Protein AF-A0A918G327-F1 (afdb_monomer)

Secondary structure (DSSP, 8-state):
---------------S------SS--HHHHHHHHHTTS-HHHHHHHHHHHHHHHHS-TTSHHHHHHHHHHHHHHHHHT-HHHHHHHHHHHHHHHHHT--

Structure (mmCIF, N/CA/C/O backbone):
data_AF-A0A918G327-F1
#
_entry.id   AF-A0A918G327-F1
#
loop_
_atom_site.group_PDB
_atom_site.id
_atom_site.type_symbol
_atom_site.label_atom_id
_atom_site.label_alt_id
_atom_site.label_comp_id
_atom_site.label_asym_id
_atom_site.label_entity_id
_atom_site.label_seq_id
_atom_site.pdbx_PDB_ins_code
_atom_site.Cartn_x
_atom_site.Cartn_y
_atom_site.Cartn_z
_atom_site.occupancy
_atom_site.B_iso_or_equiv
_atom_site.auth_seq_id
_atom_site.auth_comp_id
_atom_site.auth_asym_id
_atom_site.auth_atom_id
_atom_site.pdbx_PDB_model_num
ATOM 1 N N . MET A 1 1 ? 22.402 -39.643 3.815 1.00 42.88 1 MET A N 1
ATOM 2 C CA . MET A 1 1 ? 22.526 -38.345 4.506 1.00 42.88 1 MET A CA 1
ATOM 3 C C . MET A 1 1 ? 22.157 -37.269 3.507 1.00 42.88 1 MET A C 1
ATOM 5 O O . MET A 1 1 ? 22.946 -37.010 2.610 1.00 42.88 1 MET A O 1
ATOM 9 N N . THR A 1 2 ? 20.956 -36.707 3.622 1.00 42.53 2 THR A N 1
ATOM 10 C CA . THR A 1 2 ? 20.538 -35.531 2.845 1.00 42.53 2 THR A CA 1
ATOM 11 C C . THR A 1 2 ? 19.541 -34.762 3.707 1.00 42.53 2 THR A C 1
ATOM 13 O O . THR A 1 2 ? 18.582 -35.353 4.199 1.00 42.53 2 THR A O 1
ATOM 16 N N . PHE A 1 3 ? 19.837 -33.494 3.983 1.00 44.19 3 PHE A N 1
ATOM 17 C CA . PHE A 1 3 ? 19.092 -32.648 4.914 1.00 44.19 3 PHE A CA 1
ATOM 18 C C . PHE A 1 3 ? 17.868 -31.991 4.255 1.00 44.19 3 PHE A C 1
ATOM 20 O O . PHE A 1 3 ? 17.832 -31.761 3.050 1.00 44.19 3 PHE A O 1
ATOM 27 N N . HIS A 1 4 ? 16.890 -31.723 5.117 1.00 52.50 4 HIS A N 1
ATOM 28 C CA . HIS A 1 4 ? 15.523 -31.239 4.936 1.00 52.50 4 HIS A CA 1
ATOM 29 C C . HIS A 1 4 ? 15.396 -29.814 4.355 1.00 52.50 4 HIS A C 1
ATOM 31 O O . HIS A 1 4 ? 16.201 -28.943 4.675 1.00 52.50 4 HIS A O 1
ATOM 37 N N . HIS A 1 5 ? 14.296 -29.536 3.643 1.00 41.66 5 HIS A N 1
ATOM 38 C CA . HIS A 1 5 ? 13.680 -28.203 3.619 1.00 41.66 5 HIS A CA 1
ATOM 39 C C . HIS A 1 5 ? 12.228 -28.355 4.083 1.00 41.66 5 HIS A C 1
ATOM 41 O O . HIS A 1 5 ? 11.474 -29.146 3.522 1.00 41.66 5 HIS A O 1
ATOM 47 N N . GLY A 1 6 ? 11.915 -27.704 5.203 1.00 39.34 6 GLY A N 1
ATOM 48 C CA . GLY A 1 6 ? 10.743 -27.958 6.029 1.00 39.34 6 GLY A CA 1
ATOM 49 C C . GLY A 1 6 ? 9.434 -27.530 5.380 1.00 39.34 6 GLY A C 1
ATOM 50 O O . GLY A 1 6 ? 9.192 -26.348 5.156 1.00 39.34 6 GLY A O 1
ATOM 51 N N . ASP A 1 7 ? 8.574 -28.517 5.167 1.00 47.25 7 ASP A N 1
ATOM 52 C CA . ASP A 1 7 ? 7.142 -28.363 4.958 1.00 47.25 7 ASP A CA 1
ATOM 53 C C . ASP A 1 7 ? 6.505 -2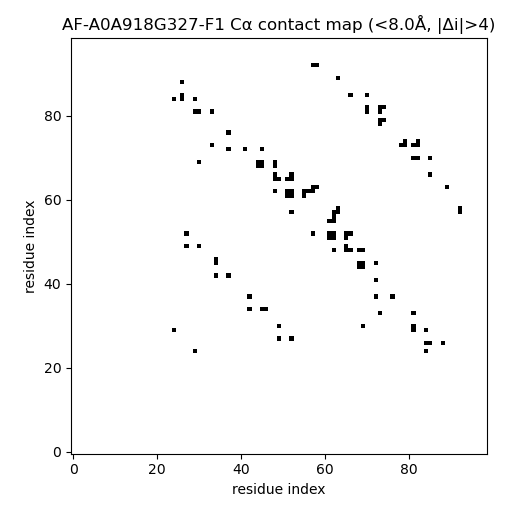8.067 6.330 1.00 47.25 7 ASP A C 1
ATOM 55 O O . ASP A 1 7 ? 6.158 -28.970 7.088 1.00 47.25 7 ASP A O 1
ATOM 59 N N . ASN A 1 8 ? 6.464 -26.790 6.724 1.00 37.59 8 ASN A N 1
ATOM 60 C CA . ASN A 1 8 ? 5.764 -26.362 7.938 1.00 37.59 8 ASN A CA 1
ATOM 61 C C . ASN A 1 8 ? 4.321 -25.998 7.573 1.00 37.59 8 ASN A C 1
ATOM 63 O O . ASN A 1 8 ? 3.992 -24.842 7.303 1.00 37.59 8 ASN A O 1
ATOM 67 N N . ILE A 1 9 ? 3.451 -27.009 7.568 1.00 44.06 9 ILE A N 1
ATOM 68 C CA . ILE A 1 9 ? 1.999 -26.835 7.489 1.00 44.06 9 ILE A CA 1
ATOM 69 C C . ILE A 1 9 ? 1.492 -26.422 8.875 1.00 44.06 9 ILE A C 1
ATOM 71 O O . ILE A 1 9 ? 1.192 -27.261 9.722 1.00 44.06 9 ILE A O 1
ATOM 75 N N . THR A 1 10 ? 1.340 -25.119 9.106 1.00 39.31 10 THR A N 1
ATOM 76 C CA . THR A 1 10 ? 0.456 -24.626 10.170 1.00 39.31 10 THR A CA 1
ATOM 77 C C . THR A 1 10 ? -0.950 -24.511 9.585 1.00 39.31 10 THR A C 1
ATOM 79 O O 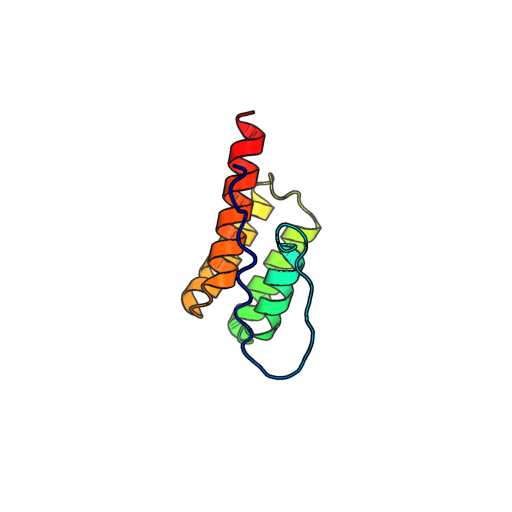. THR A 1 10 ? -1.338 -23.482 9.035 1.00 39.31 10 THR A O 1
ATOM 82 N N . GLN A 1 11 ? -1.716 -25.602 9.658 1.00 42.06 11 GLN A N 1
ATOM 83 C CA . GLN A 1 11 ? -3.128 -25.628 9.279 1.00 42.06 11 GLN A CA 1
ATOM 84 C C . GLN A 1 11 ? -3.957 -24.934 10.370 1.00 42.06 11 GLN A C 1
ATOM 86 O O . GLN A 1 11 ? -4.356 -25.557 11.351 1.00 42.06 11 GLN A O 1
ATOM 91 N N . ILE A 1 12 ? -4.237 -23.640 10.194 1.00 38.84 12 ILE A N 1
ATOM 92 C CA . ILE A 1 12 ? -5.290 -22.947 10.948 1.00 38.84 12 ILE A CA 1
ATOM 93 C C . ILE A 1 12 ? -6.570 -23.047 10.119 1.00 38.84 12 ILE A C 1
ATOM 95 O O . ILE A 1 12 ? -6.714 -22.418 9.072 1.00 38.84 12 ILE A O 1
ATOM 99 N N . GLY A 1 13 ? -7.477 -23.921 10.555 1.00 32.53 13 GLY A N 1
ATOM 100 C CA . GLY A 1 13 ? -8.774 -24.117 9.921 1.00 32.53 13 GLY A CA 1
ATOM 101 C C . GLY A 1 13 ? -9.657 -22.874 10.031 1.00 32.53 13 GLY A C 1
ATOM 102 O O . GLY A 1 13 ? -9.885 -22.379 11.128 1.00 32.53 13 GLY A O 1
ATOM 103 N N . ASN A 1 14 ? -10.178 -22.396 8.902 1.00 36.16 14 ASN A N 1
ATOM 104 C CA . ASN A 1 14 ? -11.586 -22.527 8.499 1.00 36.16 14 ASN A CA 1
ATOM 105 C C . ASN A 1 14 ? -11.866 -21.571 7.316 1.00 36.16 14 ASN A C 1
ATOM 107 O O . ASN A 1 14 ? -11.690 -20.368 7.447 1.00 36.16 14 ASN A O 1
ATOM 111 N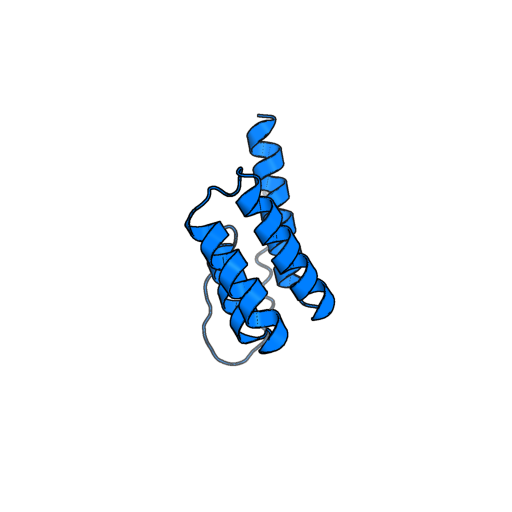 N . HIS A 1 15 ? -12.279 -22.131 6.173 1.00 39.28 15 HIS A N 1
ATOM 112 C CA . HIS A 1 15 ? -12.976 -21.487 5.044 1.00 39.28 15 HIS A CA 1
ATOM 113 C C . HIS A 1 15 ? -12.619 -20.030 4.663 1.00 39.28 15 HIS A C 1
ATOM 115 O O . HIS A 1 15 ? -13.231 -19.084 5.145 1.00 39.28 15 HIS A O 1
ATOM 121 N N . ASN A 1 16 ? -11.775 -19.845 3.642 1.00 35.62 16 ASN A N 1
ATOM 122 C CA . ASN A 1 16 ? -12.176 -19.664 2.231 1.00 35.62 16 ASN A CA 1
ATOM 123 C C . ASN A 1 16 ? -11.059 -18.915 1.467 1.00 35.62 16 ASN A C 1
ATOM 125 O O . ASN A 1 16 ? -10.621 -17.849 1.886 1.00 35.62 16 ASN A O 1
ATOM 129 N N . SER A 1 17 ? -10.649 -19.461 0.318 1.00 33.75 17 SER A N 1
ATOM 130 C CA . SER A 1 17 ? -9.601 -18.956 -0.596 1.00 33.75 17 SER A CA 1
ATOM 131 C C . SER A 1 17 ? -8.151 -19.134 -0.123 1.00 33.75 17 SER A C 1
ATOM 133 O O . SER A 1 17 ? -7.507 -18.223 0.388 1.00 33.75 17 SER A O 1
ATOM 135 N N . VAL A 1 18 ? -7.583 -20.314 -0.397 1.00 40.16 18 VAL A N 1
ATOM 136 C CA . VAL A 1 18 ? -6.126 -20.463 -0.508 1.00 40.16 18 VAL A CA 1
ATOM 137 C C . VAL A 1 18 ? -5.703 -19.743 -1.788 1.00 40.16 18 VAL A C 1
ATOM 139 O O . VAL A 1 18 ? -5.602 -20.353 -2.853 1.00 40.16 18 VAL A O 1
ATOM 142 N N . THR A 1 19 ? -5.455 -18.436 -1.702 1.00 44.53 19 THR A N 1
ATOM 143 C CA . THR A 1 19 ? -4.566 -17.792 -2.668 1.00 44.53 19 THR A CA 1
ATOM 144 C C . THR A 1 19 ? -3.197 -18.393 -2.404 1.00 44.53 19 THR A C 1
ATOM 146 O O . THR A 1 19 ? -2.497 -18.024 -1.463 1.00 44.53 19 THR A O 1
ATOM 149 N N . LYS A 1 20 ? -2.861 -19.419 -3.185 1.00 39.44 20 LYS A N 1
ATOM 150 C CA . LYS A 1 20 ? -1.516 -19.969 -3.275 1.00 39.44 20 LYS A CA 1
ATOM 151 C C . LYS A 1 20 ? -0.591 -18.831 -3.710 1.00 39.44 20 LYS A C 1
ATOM 153 O O . LYS A 1 20 ? -0.436 -18.597 -4.903 1.00 39.44 20 LYS A O 1
ATOM 158 N N . TYR A 1 21 ? 0.004 -18.118 -2.758 1.00 37.03 21 TYR A N 1
ATOM 159 C CA . TYR A 1 21 ? 1.092 -17.178 -3.017 1.00 37.03 21 TYR A CA 1
ATOM 160 C C . TYR A 1 21 ? 2.360 -17.986 -3.336 1.00 37.03 21 TYR A C 1
ATOM 162 O O . TYR A 1 21 ? 3.261 -18.139 -2.518 1.00 37.03 21 TYR A O 1
ATOM 170 N N . HIS A 1 22 ? 2.377 -18.604 -4.519 1.00 35.09 22 HIS A N 1
ATOM 171 C CA . HIS A 1 22 ? 3.589 -19.130 -5.135 1.00 35.09 22 HIS A CA 1
ATOM 172 C C . HIS A 1 22 ? 4.284 -17.958 -5.831 1.00 35.09 22 HIS A C 1
ATOM 174 O O . HIS A 1 22 ? 3.866 -17.539 -6.906 1.00 35.09 22 HIS A O 1
ATOM 180 N N . GLY A 1 23 ? 5.329 -17.432 -5.198 1.00 40.25 23 GLY A N 1
ATOM 181 C CA . GLY A 1 23 ? 6.057 -16.246 -5.650 1.00 40.25 23 GLY A CA 1
ATOM 182 C C . GLY A 1 23 ? 5.904 -15.100 -4.659 1.00 40.25 23 GLY A C 1
ATOM 183 O O . GLY A 1 23 ? 4.932 -15.064 -3.906 1.00 40.25 23 GLY A O 1
ATOM 184 N N . VAL A 1 24 ? 6.894 -14.201 -4.633 1.00 45.38 24 VAL A N 1
ATOM 185 C CA . VAL A 1 24 ? 6.841 -12.941 -3.873 1.00 45.38 24 VAL A CA 1
ATOM 186 C C . VAL A 1 24 ? 5.437 -12.364 -4.060 1.00 45.38 24 VAL A C 1
ATOM 188 O O . VAL A 1 24 ? 5.026 -12.228 -5.216 1.00 45.38 24 VAL A O 1
ATOM 191 N N . PRO A 1 25 ? 4.653 -12.154 -2.988 1.00 55.69 25 PRO A N 1
ATOM 192 C CA . PRO A 1 25 ? 3.265 -11.765 -3.143 1.00 55.69 25 PRO A CA 1
ATOM 193 C C . PRO A 1 25 ? 3.210 -10.511 -4.004 1.00 55.69 25 PRO A C 1
ATOM 195 O O . PRO A 1 25 ? 3.952 -9.561 -3.755 1.00 55.69 25 PRO A O 1
ATOM 198 N N . ASP A 1 26 ? 2.381 -10.555 -5.047 1.00 70.06 26 ASP A N 1
ATOM 199 C CA . ASP A 1 26 ? 2.205 -9.436 -5.958 1.00 70.06 26 ASP A CA 1
ATOM 200 C C . ASP A 1 26 ? 1.860 -8.200 -5.118 1.00 70.06 26 ASP A C 1
ATOM 202 O O . ASP A 1 26 ? 0.833 -8.153 -4.435 1.00 70.06 26 ASP A O 1
ATOM 206 N N . LEU A 1 27 ? 2.786 -7.240 -5.080 1.00 73.69 27 LEU A N 1
ATOM 207 C CA . LEU A 1 27 ? 2.701 -6.082 -4.194 1.00 73.69 27 LEU A CA 1
ATOM 208 C C . LEU A 1 27 ? 1.394 -5.321 -4.445 1.00 73.69 27 LEU A C 1
ATOM 210 O O . LEU A 1 27 ? 0.768 -4.830 -3.506 1.00 73.69 27 LEU A O 1
ATOM 214 N N . HIS A 1 28 ? 0.929 -5.305 -5.697 1.00 76.19 28 HIS A N 1
ATOM 215 C CA . HIS A 1 28 ? -0.336 -4.692 -6.076 1.00 76.19 28 HIS A CA 1
ATOM 216 C C . HIS A 1 28 ? -1.525 -5.453 -5.482 1.00 76.19 28 HIS A C 1
ATOM 218 O O . HIS A 1 28 ? -2.441 -4.813 -4.970 1.00 76.19 28 HIS A O 1
ATOM 224 N N . ALA A 1 29 ? -1.510 -6.788 -5.474 1.00 78.44 29 ALA A N 1
ATOM 225 C CA . ALA A 1 29 ? -2.537 -7.601 -4.822 1.00 78.44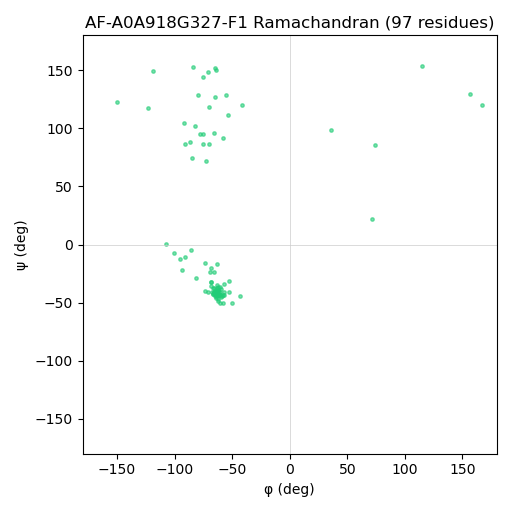 29 ALA A CA 1
ATOM 226 C C . ALA A 1 29 ? -2.587 -7.381 -3.298 1.00 78.44 29 ALA A C 1
ATOM 228 O O . ALA A 1 29 ? -3.675 -7.236 -2.735 1.00 78.44 29 ALA A O 1
ATOM 229 N N . VAL A 1 30 ? -1.432 -7.289 -2.629 1.00 81.38 30 VAL A N 1
ATOM 230 C CA . VAL A 1 30 ? -1.364 -7.018 -1.178 1.00 81.38 30 VAL A CA 1
ATOM 231 C C . VAL A 1 30 ? -1.922 -5.633 -0.853 1.00 81.38 30 VAL A C 1
ATOM 233 O O . VAL A 1 30 ? -2.741 -5.487 0.058 1.00 81.38 30 VAL A O 1
ATOM 236 N N . ILE A 1 31 ? -1.533 -4.616 -1.623 1.00 79.25 31 ILE A N 1
ATOM 237 C CA . ILE A 1 31 ? -2.017 -3.243 -1.436 1.00 79.25 31 ILE A CA 1
ATOM 238 C C . ILE A 1 31 ? -3.511 -3.137 -1.795 1.00 79.25 31 ILE A C 1
ATOM 240 O O . ILE A 1 31 ? -4.263 -2.437 -1.116 1.00 79.25 31 ILE A O 1
ATOM 244 N N . ALA A 1 32 ? -3.987 -3.868 -2.807 1.00 79.19 32 ALA A N 1
ATOM 245 C CA . ALA A 1 32 ? -5.407 -3.918 -3.155 1.00 79.19 32 ALA A CA 1
ATOM 246 C C . ALA A 1 32 ? -6.255 -4.553 -2.039 1.00 79.19 32 ALA A C 1
ATOM 248 O O . ALA A 1 32 ? -7.318 -4.030 -1.711 1.00 79.19 32 ALA A O 1
ATOM 249 N N . ALA A 1 33 ? -5.771 -5.623 -1.402 1.00 82.50 33 ALA A N 1
ATOM 250 C CA . ALA A 1 33 ? -6.427 -6.218 -0.235 1.00 82.50 33 ALA A CA 1
ATOM 251 C C . ALA A 1 33 ? -6.361 -5.301 1.002 1.00 82.50 33 ALA A C 1
ATOM 253 O O . ALA A 1 33 ? -7.279 -5.264 1.824 1.00 82.50 33 ALA A O 1
ATOM 254 N N . PHE A 1 34 ? -5.286 -4.522 1.144 1.00 83.25 34 PHE A N 1
ATOM 255 C CA . PHE A 1 34 ? -5.179 -3.494 2.176 1.00 83.25 34 PHE A CA 1
ATOM 256 C C . PHE A 1 34 ? -6.213 -2.381 1.989 1.00 83.25 34 PHE A C 1
ATOM 258 O O . PHE A 1 34 ? -6.902 -2.039 2.945 1.00 83.25 34 PHE A O 1
ATOM 265 N N . ARG A 1 35 ? -6.417 -1.892 0.759 1.00 83.81 35 ARG A N 1
ATOM 266 C CA . ARG A 1 35 ? -7.419 -0.864 0.415 1.00 83.81 35 ARG A CA 1
ATOM 267 C C . ARG A 1 35 ? -8.837 -1.196 0.896 1.00 83.81 35 ARG A C 1
ATOM 269 O O . ARG A 1 35 ? -9.619 -0.284 1.162 1.00 83.81 35 ARG A O 1
ATOM 276 N N . GLU A 1 36 ? -9.213 -2.470 0.974 1.00 84.19 36 GLU A N 1
ATOM 277 C CA . GLU A 1 36 ? -10.529 -2.874 1.496 1.00 84.19 36 GLU A CA 1
ATOM 278 C C . GLU A 1 36 ? -10.682 -2.641 3.003 1.00 84.19 36 GLU A C 1
ATOM 280 O O . GLU A 1 36 ? -11.796 -2.463 3.488 1.00 84.19 36 GLU A O 1
ATOM 285 N N . ARG A 1 37 ? -9.562 -2.592 3.727 1.00 81.38 37 ARG A N 1
ATOM 286 C CA . ARG A 1 37 ? -9.481 -2.421 5.182 1.00 81.38 37 ARG A CA 1
ATOM 287 C C . ARG A 1 37 ? -9.140 -0.984 5.597 1.00 81.38 37 ARG A C 1
ATOM 289 O O . ARG A 1 37 ? -9.189 -0.666 6.781 1.00 81.38 37 ARG A O 1
ATOM 296 N N . VAL A 1 38 ? -8.814 -0.119 4.634 1.00 85.38 38 VAL A N 1
ATOM 297 C CA . VAL A 1 38 ? -8.498 1.298 4.859 1.00 85.38 38 VAL A CA 1
ATOM 298 C C . VAL A 1 38 ? -9.793 2.103 5.036 1.00 85.38 38 VAL A C 1
ATOM 300 O O . VAL A 1 38 ? -10.691 2.008 4.190 1.00 85.38 38 VAL A O 1
ATOM 303 N N . PRO A 1 39 ? -9.917 2.911 6.104 1.00 83.62 39 PRO A N 1
ATOM 304 C CA . PRO A 1 39 ? -11.086 3.754 6.319 1.00 83.6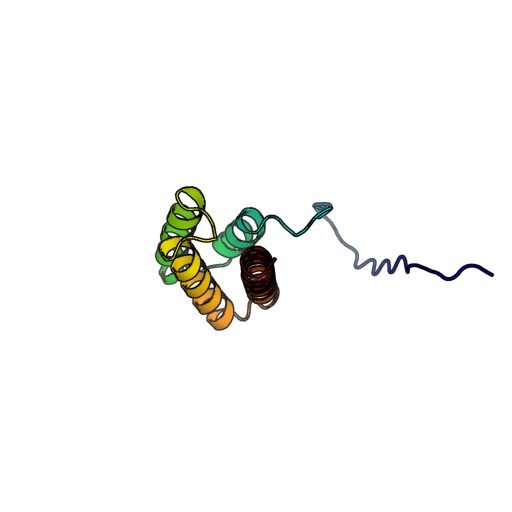2 39 PRO A CA 1
ATOM 305 C C . PRO A 1 39 ? -11.213 4.811 5.211 1.00 83.62 39 PRO A C 1
ATOM 307 O O . PRO A 1 39 ? -10.223 5.273 4.653 1.00 83.62 39 PRO A O 1
ATOM 310 N N . ALA A 1 40 ? -12.449 5.220 4.904 1.00 82.25 40 ALA A N 1
ATOM 311 C CA . ALA A 1 40 ? -12.762 6.200 3.857 1.00 82.25 40 ALA A CA 1
ATOM 312 C C . ALA A 1 40 ? -11.846 7.449 3.795 1.00 82.25 40 ALA A C 1
ATOM 314 O O . ALA A 1 40 ? -11.442 7.778 2.680 1.00 82.25 40 ALA A O 1
ATOM 315 N N . PRO A 1 41 ? -11.482 8.122 4.912 1.00 80.94 41 PRO A N 1
ATOM 316 C CA . PRO A 1 41 ? -10.585 9.286 4.872 1.00 80.94 41 PRO A CA 1
ATOM 317 C C . PRO A 1 41 ? -9.197 8.992 4.288 1.00 80.94 41 PRO A C 1
ATOM 319 O O . PRO A 1 41 ? -8.664 9.807 3.546 1.00 80.94 41 PRO A O 1
ATOM 322 N N . ASP A 1 42 ? -8.625 7.824 4.576 1.00 83.38 42 ASP A N 1
ATOM 323 C CA . ASP A 1 42 ? -7.287 7.441 4.107 1.00 83.38 42 ASP A CA 1
ATOM 324 C C . ASP A 1 42 ? -7.329 6.690 2.768 1.00 83.38 42 ASP A C 1
ATOM 326 O O . ASP A 1 42 ? -6.305 6.475 2.113 1.00 83.38 42 ASP A O 1
ATOM 330 N N . ARG A 1 43 ? -8.530 6.290 2.336 1.00 84.75 43 ARG A N 1
ATOM 331 C CA . ARG A 1 43 ? -8.736 5.475 1.138 1.00 84.75 43 ARG A CA 1
ATOM 332 C C . ARG A 1 43 ? -8.358 6.215 -0.136 1.00 84.75 43 ARG A C 1
ATOM 334 O O . ARG A 1 43 ? -7.783 5.593 -1.020 1.00 84.75 43 ARG A O 1
ATOM 341 N N . GLU A 1 44 ? -8.633 7.516 -0.219 1.00 87.00 44 GLU A N 1
ATOM 342 C CA . GLU A 1 44 ? -8.272 8.352 -1.375 1.00 87.00 44 GLU A CA 1
ATOM 343 C C . GLU A 1 44 ? -6.749 8.427 -1.572 1.00 87.00 44 GLU A C 1
ATOM 345 O O . GLU A 1 44 ? -6.250 8.255 -2.688 1.00 87.00 44 GLU A O 1
ATOM 350 N N . SER A 1 45 ? -6.003 8.592 -0.476 1.00 85.94 45 SER A N 1
ATOM 351 C CA . SER A 1 45 ? -4.536 8.608 -0.476 1.00 85.94 45 SER A CA 1
ATOM 352 C C . SER A 1 45 ? -3.951 7.277 -0.954 1.00 85.94 45 SER A C 1
ATOM 354 O O . SER A 1 45 ? -2.980 7.252 -1.717 1.00 85.94 45 SER A O 1
ATOM 356 N N . VAL A 1 46 ? -4.556 6.160 -0.538 1.00 87.19 46 VAL A N 1
ATOM 357 C CA . VAL A 1 46 ? -4.154 4.814 -0.972 1.00 87.19 46 VAL A CA 1
ATOM 358 C C . VAL A 1 46 ? -4.526 4.561 -2.436 1.00 87.19 46 VAL A C 1
ATOM 360 O O . VAL A 1 46 ? -3.710 4.001 -3.163 1.00 87.19 46 VAL A O 1
ATOM 363 N N . ASP A 1 47 ? -5.703 4.995 -2.896 1.00 87.94 47 ASP A N 1
ATOM 364 C CA . ASP A 1 47 ? -6.147 4.838 -4.292 1.00 87.94 47 ASP A CA 1
ATOM 365 C C . ASP A 1 47 ? -5.252 5.638 -5.255 1.00 87.94 47 ASP A C 1
ATOM 367 O O . ASP A 1 47 ? -4.766 5.101 -6.251 1.00 87.94 47 ASP A O 1
ATOM 371 N N . SER A 1 48 ? -4.922 6.882 -4.892 1.00 87.69 48 SER A N 1
ATOM 372 C CA . SER A 1 48 ? -3.991 7.726 -5.654 1.00 87.69 48 SER A CA 1
ATOM 373 C C . SER A 1 48 ? -2.592 7.113 -5.715 1.00 87.69 48 SER A C 1
ATOM 375 O O . SER A 1 48 ? -1.974 7.056 -6.776 1.00 87.69 48 SER A O 1
ATOM 377 N N . SER A 1 49 ? -2.101 6.587 -4.589 1.00 87.88 49 SER A N 1
ATOM 378 C CA . SER A 1 49 ? -0.804 5.904 -4.537 1.00 87.88 49 SER A CA 1
ATOM 379 C C . SER A 1 49 ? -0.802 4.630 -5.392 1.00 87.88 49 SER A C 1
ATOM 381 O O . SER A 1 49 ? 0.164 4.361 -6.098 1.00 87.88 49 SER A O 1
ATOM 383 N N . LEU A 1 50 ? -1.897 3.865 -5.392 1.00 85.81 50 LEU A N 1
ATOM 384 C CA . LEU A 1 50 ? -2.070 2.693 -6.255 1.00 85.81 50 LEU A CA 1
ATOM 385 C C . LEU A 1 50 ? -2.076 3.046 -7.745 1.00 85.81 50 LEU A C 1
ATOM 387 O O . LEU A 1 50 ? -1.547 2.274 -8.543 1.00 85.81 50 LEU A O 1
ATOM 391 N N . ALA A 1 51 ? -2.673 4.176 -8.130 1.00 86.94 51 ALA A N 1
ATOM 392 C CA . ALA A 1 51 ? -2.631 4.653 -9.510 1.00 86.94 51 ALA A CA 1
ATOM 393 C C . ALA A 1 51 ? -1.186 4.948 -9.940 1.00 86.94 51 ALA A C 1
ATOM 395 O O . ALA A 1 51 ? -0.734 4.414 -10.950 1.00 86.94 51 ALA A O 1
ATOM 396 N N . VAL A 1 52 ? -0.422 5.659 -9.102 1.00 87.38 52 VAL A N 1
ATOM 397 C CA . VAL A 1 52 ? 1.001 5.938 -9.353 1.00 87.38 52 VAL A CA 1
ATOM 398 C C . VAL A 1 52 ? 1.808 4.647 -9.524 1.00 87.38 52 VAL A C 1
ATOM 400 O O . VAL A 1 52 ? 2.599 4.546 -10.455 1.00 87.38 52 VAL A O 1
ATOM 403 N N . LEU A 1 53 ? 1.575 3.631 -8.687 1.00 83.44 53 LEU A N 1
ATOM 404 C CA . LEU A 1 53 ? 2.263 2.336 -8.801 1.00 83.44 53 LEU A CA 1
ATOM 405 C C . LEU A 1 53 ? 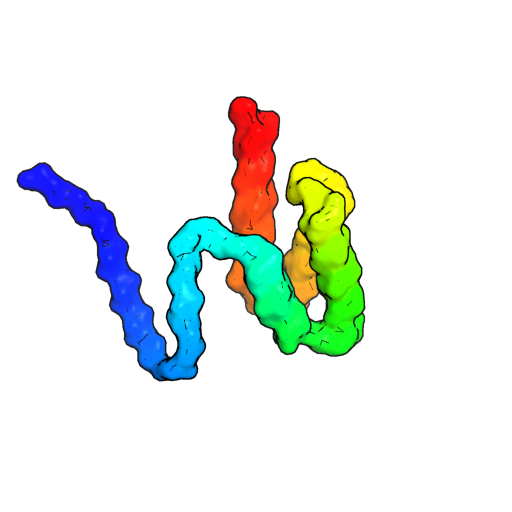1.909 1.556 -10.073 1.00 83.44 53 LEU A C 1
ATOM 407 O O . LEU A 1 53 ? 2.673 0.694 -10.488 1.00 83.44 53 LEU A O 1
ATOM 411 N N . ARG A 1 54 ? 0.748 1.813 -10.686 1.00 83.56 54 ARG A N 1
ATOM 412 C CA . ARG A 1 54 ? 0.360 1.195 -11.965 1.00 83.56 54 ARG A CA 1
ATOM 413 C C . ARG A 1 54 ? 0.985 1.892 -13.168 1.00 83.56 54 ARG A C 1
ATOM 415 O O . ARG A 1 54 ? 1.158 1.249 -14.197 1.00 83.56 54 ARG A O 1
ATOM 422 N N . GLU A 1 55 ? 1.259 3.186 -13.050 1.00 84.56 55 GLU A N 1
ATOM 423 C CA . GLU A 1 55 ? 1.783 4.013 -14.142 1.00 84.56 55 GLU A CA 1
ATOM 424 C C . GLU A 1 55 ? 3.313 4.118 -14.139 1.00 84.56 55 GLU A C 1
ATOM 426 O O . GLU A 1 55 ? 3.906 4.392 -15.181 1.00 84.56 55 GLU A O 1
ATOM 431 N N . HIS A 1 56 ? 3.953 3.881 -12.993 1.00 81.25 56 HIS A N 1
ATOM 432 C CA . HIS A 1 56 ? 5.395 4.018 -12.808 1.00 81.25 56 HIS A CA 1
ATOM 433 C C . HIS A 1 56 ? 6.058 2.700 -12.416 1.00 81.25 56 HIS A C 1
ATOM 435 O O . HIS A 1 56 ? 5.466 1.873 -11.722 1.00 81.25 56 HIS A O 1
ATOM 441 N N . ASP A 1 57 ? 7.318 2.530 -12.817 1.00 80.38 57 ASP A N 1
ATOM 442 C CA . ASP A 1 57 ? 8.121 1.409 -12.347 1.00 80.38 57 ASP A CA 1
ATOM 443 C C . ASP A 1 57 ? 8.469 1.621 -10.870 1.00 80.38 57 ASP A C 1
ATOM 445 O O . ASP A 1 57 ? 8.656 2.748 -10.409 1.00 80.38 57 ASP A O 1
ATOM 449 N N . LEU A 1 58 ? 8.597 0.545 -10.093 1.00 78.69 58 LEU A N 1
ATOM 450 C CA . LEU A 1 58 ? 8.926 0.667 -8.670 1.00 78.69 58 LEU A CA 1
ATOM 451 C C . LEU A 1 58 ? 10.315 1.301 -8.429 1.00 78.69 58 LEU A C 1
ATOM 453 O O . LEU A 1 58 ? 10.608 1.768 -7.322 1.00 78.69 58 LEU A O 1
ATOM 457 N N . ALA A 1 59 ? 11.181 1.340 -9.447 1.00 76.25 59 ALA A N 1
ATOM 458 C CA . ALA A 1 59 ? 12.447 2.061 -9.416 1.00 76.25 59 ALA A CA 1
ATOM 459 C C . ALA A 1 59 ? 12.296 3.594 -9.514 1.00 76.25 59 ALA A C 1
ATOM 461 O O . ALA A 1 59 ? 13.248 4.311 -9.168 1.00 76.25 59 ALA A O 1
ATOM 462 N N . ASP A 1 60 ? 11.140 4.104 -9.933 1.00 82.56 60 ASP A N 1
ATOM 463 C CA . ASP A 1 60 ? 10.868 5.534 -10.037 1.00 82.56 60 ASP A CA 1
ATOM 464 C C . ASP A 1 60 ? 10.624 6.174 -8.658 1.00 82.56 60 ASP A C 1
ATOM 466 O O . ASP A 1 60 ? 10.020 5.595 -7.754 1.00 82.56 60 ASP A O 1
ATOM 470 N N . GLU A 1 61 ? 11.080 7.419 -8.493 1.00 85.06 61 GLU A N 1
ATOM 471 C CA . GLU A 1 61 ? 10.778 8.264 -7.322 1.00 85.06 61 GLU A CA 1
ATOM 472 C C . GLU A 1 61 ? 9.275 8.339 -6.984 1.00 85.06 61 GLU A C 1
ATOM 474 O O . GLU A 1 61 ? 8.920 8.067 -5.834 1.00 85.06 61 GLU A O 1
ATOM 479 N N . PRO A 1 62 ? 8.365 8.634 -7.939 1.00 86.25 62 PRO A N 1
ATOM 480 C CA . PRO A 1 62 ? 6.928 8.663 -7.663 1.00 86.25 62 PRO A CA 1
ATOM 481 C C . PRO A 1 62 ? 6.391 7.338 -7.102 1.00 86.25 62 PRO A C 1
ATOM 483 O O . PRO A 1 62 ? 5.619 7.355 -6.141 1.00 86.25 62 PRO A O 1
ATOM 486 N N . ALA A 1 63 ? 6.841 6.193 -7.620 1.00 85.38 63 ALA A N 1
ATOM 487 C CA . ALA A 1 63 ? 6.434 4.886 -7.110 1.00 85.38 63 ALA A CA 1
ATOM 488 C C . ALA A 1 63 ? 6.957 4.634 -5.686 1.00 85.38 63 ALA A C 1
ATOM 490 O O . ALA A 1 63 ? 6.208 4.194 -4.812 1.00 85.38 63 ALA A O 1
ATOM 491 N N . ARG A 1 64 ? 8.217 4.984 -5.393 1.00 84.88 64 ARG A N 1
ATOM 492 C CA . ARG A 1 64 ? 8.763 4.876 -4.026 1.00 84.88 64 ARG A CA 1
ATOM 493 C C . ARG A 1 64 ? 8.020 5.761 -3.031 1.00 84.88 64 ARG A C 1
ATOM 495 O O . ARG A 1 64 ? 7.775 5.340 -1.897 1.00 84.88 64 ARG A O 1
ATOM 502 N N . GLN A 1 65 ? 7.650 6.969 -3.445 1.00 87.50 65 GLN A N 1
ATOM 503 C CA . GLN A 1 65 ? 6.871 7.878 -2.614 1.00 87.50 65 GLN A CA 1
ATOM 504 C C . GLN A 1 65 ? 5.472 7.310 -2.339 1.00 87.50 65 GLN A C 1
ATOM 506 O O . GLN A 1 65 ? 5.030 7.313 -1.190 1.00 87.50 65 GLN A O 1
ATOM 511 N N . ALA A 1 66 ? 4.814 6.743 -3.354 1.00 89.00 66 ALA A N 1
ATOM 512 C CA . ALA A 1 66 ? 3.533 6.056 -3.204 1.00 89.00 66 ALA A CA 1
ATOM 513 C C . ALA A 1 66 ? 3.618 4.871 -2.221 1.00 89.00 66 ALA A C 1
ATOM 515 O O . ALA A 1 66 ? 2.780 4.748 -1.324 1.00 89.00 66 ALA A O 1
ATOM 516 N N . LEU A 1 67 ? 4.668 4.046 -2.310 1.00 88.50 67 LEU A N 1
ATOM 517 C CA . LEU A 1 67 ? 4.913 2.958 -1.355 1.00 88.50 67 LEU A CA 1
ATOM 518 C C . LEU A 1 67 ? 5.092 3.462 0.082 1.00 88.50 67 LEU A C 1
ATOM 520 O O . LEU A 1 67 ? 4.550 2.864 1.011 1.00 88.50 67 LEU A O 1
ATOM 524 N N . ARG A 1 68 ? 5.808 4.575 0.285 1.00 88.81 68 ARG A N 1
ATOM 525 C CA . ARG A 1 68 ? 5.952 5.201 1.611 1.00 88.81 68 ARG A CA 1
ATOM 526 C C . ARG A 1 68 ? 4.626 5.699 2.169 1.00 88.81 68 ARG A C 1
ATOM 528 O O . ARG A 1 68 ? 4.369 5.487 3.352 1.00 88.81 68 ARG A O 1
ATOM 535 N N . THR A 1 69 ? 3.792 6.322 1.340 1.00 89.44 69 THR A N 1
ATOM 536 C CA . THR A 1 69 ? 2.447 6.761 1.739 1.00 89.44 69 THR A CA 1
ATOM 537 C C . THR A 1 69 ? 1.620 5.575 2.224 1.00 89.44 69 THR A C 1
ATOM 539 O O . THR A 1 69 ? 1.088 5.604 3.333 1.00 89.44 69 THR A O 1
ATOM 542 N N . ILE A 1 70 ? 1.580 4.492 1.445 1.00 88.62 70 ILE A N 1
ATOM 543 C CA . ILE A 1 70 ? 0.828 3.283 1.799 1.00 88.62 70 ILE A CA 1
ATOM 544 C C . ILE A 1 70 ? 1.398 2.636 3.066 1.00 88.62 70 ILE A C 1
ATOM 546 O O . ILE A 1 70 ? 0.630 2.240 3.940 1.00 88.62 70 ILE A O 1
ATOM 550 N N . ALA A 1 71 ? 2.724 2.578 3.216 1.00 88.12 71 ALA A N 1
ATOM 551 C CA . ALA A 1 71 ? 3.365 2.071 4.429 1.00 88.12 71 ALA A CA 1
ATOM 552 C C . ALA A 1 71 ? 3.020 2.914 5.667 1.00 88.12 71 ALA A C 1
ATOM 554 O O . ALA A 1 71 ? 2.829 2.358 6.746 1.00 88.12 71 ALA A O 1
ATOM 555 N N . GLY A 1 72 ? 2.903 4.237 5.518 1.00 88.31 72 GLY A N 1
ATOM 556 C CA . GLY A 1 72 ? 2.460 5.138 6.581 1.00 88.31 72 GLY A CA 1
ATOM 557 C C . GLY A 1 72 ? 1.032 4.838 7.034 1.00 88.31 72 GLY A C 1
ATOM 558 O O . GLY A 1 72 ? 0.794 4.659 8.227 1.00 88.31 72 GLY A O 1
ATOM 559 N N . VAL A 1 73 ? 0.100 4.690 6.087 1.00 87.19 73 VAL A N 1
ATOM 560 C CA . VAL A 1 73 ? -1.293 4.311 6.389 1.00 87.19 73 VAL A CA 1
ATOM 561 C C . VAL A 1 73 ? -1.348 2.911 7.013 1.00 87.19 73 VAL A C 1
ATOM 563 O O . VAL A 1 73 ? -2.043 2.699 8.004 1.00 87.19 73 VAL A O 1
ATOM 566 N N . ALA A 1 74 ? -0.568 1.957 6.497 1.00 86.00 74 ALA A N 1
ATOM 567 C CA . ALA A 1 74 ? -0.482 0.609 7.057 1.00 86.00 74 ALA A CA 1
ATOM 568 C C . ALA A 1 74 ? 0.058 0.615 8.493 1.00 86.00 74 ALA A C 1
ATOM 570 O O . ALA A 1 74 ? -0.475 -0.091 9.344 1.00 86.00 74 ALA A O 1
ATOM 571 N N . ALA A 1 75 ? 1.054 1.450 8.797 1.00 87.69 75 ALA A N 1
ATOM 572 C CA . ALA A 1 75 ? 1.569 1.621 10.153 1.00 87.69 75 ALA A CA 1
ATOM 573 C C . ALA A 1 75 ? 0.523 2.212 11.105 1.00 87.69 75 ALA A C 1
ATOM 575 O O . ALA A 1 75 ? 0.394 1.729 12.229 1.00 87.69 75 ALA A O 1
ATOM 576 N N . MET A 1 76 ? -0.260 3.198 10.655 1.00 87.25 76 MET A N 1
ATOM 577 C CA . MET A 1 76 ? -1.353 3.771 11.451 1.00 87.25 76 MET A CA 1
ATOM 578 C C . MET A 1 76 ? -2.451 2.746 11.759 1.00 87.25 76 MET A C 1
ATOM 580 O O . MET A 1 76 ? -3.012 2.760 12.851 1.00 87.25 76 MET A O 1
ATOM 584 N N . LEU A 1 77 ? -2.725 1.835 10.822 1.00 84.31 77 LEU A N 1
ATOM 585 C CA . LEU A 1 77 ? -3.710 0.762 10.987 1.00 84.31 77 LEU A CA 1
ATOM 586 C C . LEU A 1 77 ? -3.143 -0.496 11.669 1.00 84.31 77 LEU A C 1
ATOM 588 O O . LEU A 1 77 ? -3.895 -1.428 11.944 1.00 84.31 77 LEU A O 1
ATOM 592 N N . GLY A 1 78 ? -1.837 -0.538 11.958 1.00 84.38 78 GLY A N 1
ATOM 593 C CA . GLY A 1 78 ? -1.173 -1.701 12.555 1.00 84.38 78 GLY A CA 1
ATOM 594 C C . GLY A 1 78 ? -1.024 -2.898 11.606 1.00 84.38 78 GLY A C 1
ATOM 595 O O . GLY A 1 78 ? -0.861 -4.029 12.063 1.00 84.38 78 GLY A O 1
ATOM 596 N N . ASP A 1 79 ? -1.066 -2.678 10.290 1.00 80.56 79 ASP A N 1
ATOM 597 C CA . ASP A 1 79 ? -1.063 -3.733 9.275 1.00 80.56 79 ASP A CA 1
ATOM 598 C C . ASP A 1 79 ? 0.358 -4.194 8.921 1.00 80.56 79 ASP A C 1
ATOM 600 O O . ASP A 1 79 ? 0.929 -3.875 7.875 1.00 80.56 79 ASP A O 1
ATOM 604 N N . THR A 1 80 ? 0.954 -4.964 9.831 1.00 82.88 80 THR A N 1
ATOM 605 C CA . THR A 1 80 ? 2.319 -5.498 9.691 1.00 82.88 80 THR A CA 1
ATOM 606 C C . THR A 1 80 ? 2.580 -6.247 8.373 1.00 82.88 80 THR A C 1
ATOM 608 O O . THR A 1 80 ? 3.643 -6.021 7.795 1.00 82.88 80 THR A O 1
ATOM 611 N N . PRO A 1 81 ? 1.659 -7.078 7.837 1.00 79.44 81 PRO A N 1
ATOM 612 C CA . PRO A 1 81 ? 1.892 -7.798 6.580 1.00 79.44 81 PRO A CA 1
ATOM 613 C C . PRO A 1 81 ? 2.133 -6.876 5.379 1.00 79.44 81 PRO A C 1
ATOM 615 O O . PRO A 1 81 ? 2.956 -7.175 4.518 1.00 79.44 81 PRO A O 1
ATOM 618 N N . VAL A 1 82 ? 1.440 -5.736 5.326 1.00 81.56 82 VAL A N 1
ATOM 619 C CA . VAL A 1 82 ? 1.579 -4.755 4.238 1.00 81.56 82 VAL A CA 1
ATOM 620 C C . VAL A 1 82 ? 2.899 -4.002 4.364 1.00 81.56 82 VAL A C 1
ATOM 622 O O . VAL A 1 82 ? 3.589 -3.791 3.370 1.00 81.56 82 VAL A O 1
ATOM 625 N N . ILE A 1 83 ? 3.285 -3.645 5.591 1.00 84.62 83 ILE A N 1
ATOM 626 C CA . ILE A 1 83 ? 4.571 -2.993 5.871 1.00 84.62 83 ILE A CA 1
ATOM 627 C C . ILE A 1 83 ? 5.733 -3.906 5.462 1.00 84.62 83 ILE A C 1
ATOM 629 O O . ILE A 1 83 ? 6.689 -3.439 4.842 1.00 84.62 83 ILE A O 1
ATOM 633 N N . ASP A 1 84 ? 5.644 -5.198 5.781 1.00 82.44 84 ASP A N 1
ATOM 634 C CA . ASP A 1 84 ? 6.674 -6.180 5.440 1.00 82.44 84 ASP A CA 1
ATOM 635 C C . ASP A 1 84 ? 6.766 -6.401 3.923 1.00 82.44 84 ASP A C 1
ATOM 637 O O . ASP A 1 84 ? 7.858 -6.361 3.356 1.00 82.44 84 ASP A O 1
ATOM 641 N N . ALA A 1 85 ? 5.622 -6.495 3.235 1.00 81.94 85 ALA A N 1
ATOM 642 C CA . ALA A 1 85 ? 5.574 -6.593 1.776 1.00 81.94 85 ALA A CA 1
ATOM 643 C C . ALA A 1 85 ? 6.214 -5.375 1.084 1.00 81.94 85 ALA A C 1
ATOM 645 O O . ALA A 1 85 ? 7.027 -5.533 0.171 1.00 81.94 85 ALA A O 1
ATOM 646 N N . ILE A 1 86 ? 5.903 -4.156 1.544 1.00 84.19 86 ILE A N 1
ATOM 647 C CA . ILE A 1 86 ? 6.486 -2.919 1.000 1.00 84.19 86 ILE A CA 1
ATOM 648 C C . ILE A 1 86 ? 7.994 -2.858 1.268 1.00 84.19 86 ILE A C 1
ATOM 650 O O . ILE A 1 86 ? 8.769 -2.472 0.385 1.00 84.19 86 ILE A O 1
ATOM 654 N N . ARG A 1 87 ? 8.430 -3.255 2.469 1.00 83.38 87 ARG A N 1
ATOM 655 C CA . ARG A 1 87 ? 9.853 -3.325 2.816 1.00 83.38 87 ARG A CA 1
ATOM 656 C C . ARG A 1 87 ? 10.583 -4.309 1.903 1.00 83.38 87 ARG A C 1
ATOM 658 O O . ARG A 1 87 ? 11.569 -3.922 1.285 1.00 83.38 87 ARG A O 1
ATOM 665 N N . SER A 1 88 ? 10.054 -5.523 1.755 1.00 81.44 88 SER A N 1
ATOM 666 C CA . SER A 1 88 ? 10.626 -6.569 0.904 1.00 81.44 88 SER A CA 1
ATOM 667 C C . SER A 1 88 ? 10.751 -6.118 -0.555 1.00 81.44 88 SER A C 1
ATOM 669 O O . SER A 1 88 ? 11.809 -6.281 -1.164 1.00 81.44 88 SER A O 1
ATOM 671 N N . ALA A 1 89 ? 9.721 -5.456 -1.095 1.00 79.25 89 ALA A N 1
ATOM 672 C CA . ALA A 1 89 ? 9.757 -4.889 -2.442 1.00 79.25 89 ALA A CA 1
ATOM 673 C C . ALA A 1 89 ? 10.839 -3.805 -2.590 1.00 79.25 89 ALA A C 1
ATOM 675 O O . ALA A 1 89 ? 11.599 -3.805 -3.558 1.00 79.25 89 ALA A O 1
ATOM 676 N N . THR A 1 90 ? 10.959 -2.913 -1.604 1.00 77.94 90 THR A N 1
ATOM 677 C CA . THR A 1 90 ? 11.972 -1.845 -1.610 1.00 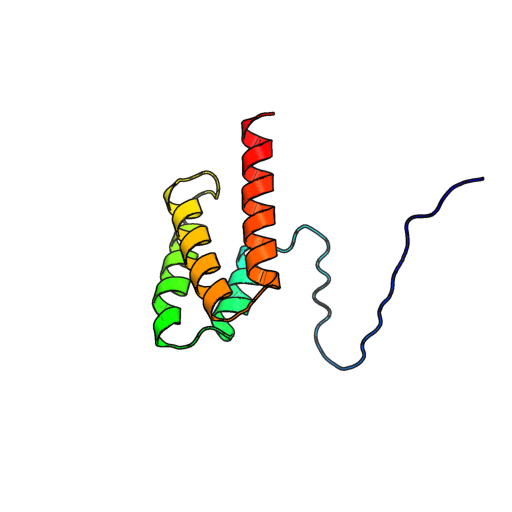77.94 90 THR A CA 1
ATOM 678 C C . THR A 1 90 ? 13.393 -2.410 -1.507 1.00 77.94 90 THR A C 1
ATOM 680 O O . THR A 1 90 ? 14.294 -1.951 -2.210 1.00 77.94 90 THR A O 1
ATOM 683 N N . GLU A 1 91 ? 13.608 -3.428 -0.670 1.00 80.50 91 GLU A N 1
ATOM 684 C CA . GLU A 1 91 ? 14.900 -4.113 -0.537 1.00 80.50 91 GLU A CA 1
ATOM 685 C C . GLU A 1 91 ? 15.287 -4.870 -1.812 1.00 80.50 91 GLU A C 1
ATOM 687 O O . GLU A 1 91 ? 16.448 -4.821 -2.227 1.00 80.50 91 GLU A O 1
ATOM 692 N N . ALA A 1 92 ? 14.328 -5.536 -2.462 1.00 74.88 92 ALA A N 1
ATOM 693 C CA . ALA A 1 92 ? 14.553 -6.221 -3.733 1.00 74.88 92 ALA A CA 1
ATOM 694 C C . ALA A 1 92 ? 15.013 -5.243 -4.828 1.00 74.88 92 ALA A C 1
ATOM 696 O O . ALA A 1 92 ? 15.970 -5.531 -5.546 1.00 74.88 92 ALA A O 1
ATOM 697 N N . LEU A 1 93 ? 14.398 -4.058 -4.898 1.00 71.31 93 LEU A N 1
ATOM 698 C CA . LEU A 1 93 ? 14.792 -2.989 -5.825 1.00 71.31 93 LEU A CA 1
ATOM 699 C C . LEU A 1 93 ? 16.170 -2.407 -5.500 1.00 71.31 93 LEU A C 1
ATOM 701 O O . LEU A 1 93 ? 16.932 -2.092 -6.410 1.00 71.31 93 LEU A O 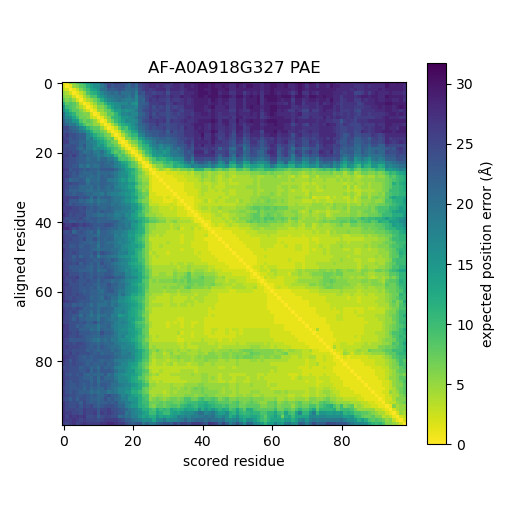1
ATOM 705 N N . GLY A 1 94 ? 16.501 -2.278 -4.212 1.00 64.50 94 GLY A N 1
ATOM 706 C CA . GLY A 1 94 ? 17.823 -1.837 -3.768 1.00 64.50 94 GLY A CA 1
ATOM 707 C C . GLY A 1 94 ? 18.934 -2.778 -4.234 1.00 64.50 94 GLY A C 1
ATOM 708 O O . GLY A 1 94 ? 19.942 -2.316 -4.758 1.00 64.50 94 GLY A O 1
ATOM 709 N N . ARG A 1 95 ? 18.723 -4.098 -4.130 1.00 62.50 95 ARG A N 1
ATOM 710 C CA . ARG A 1 95 ? 19.694 -5.096 -4.616 1.00 62.50 95 ARG A CA 1
ATOM 711 C C . ARG A 1 95 ? 19.825 -5.119 -6.136 1.00 62.50 95 ARG A C 1
ATOM 713 O O . ARG A 1 95 ? 20.911 -5.384 -6.630 1.00 62.50 95 ARG A O 1
ATOM 720 N N . LEU A 1 96 ? 18.747 -4.840 -6.870 1.00 57.75 96 LEU A N 1
ATOM 721 C CA . LEU A 1 96 ? 18.764 -4.832 -8.336 1.00 57.75 96 LEU A CA 1
ATOM 722 C C . LEU A 1 96 ? 19.602 -3.685 -8.926 1.00 57.75 96 LEU A C 1
ATOM 724 O O . LEU A 1 96 ? 19.978 -3.744 -10.090 1.00 57.75 96 LEU A O 1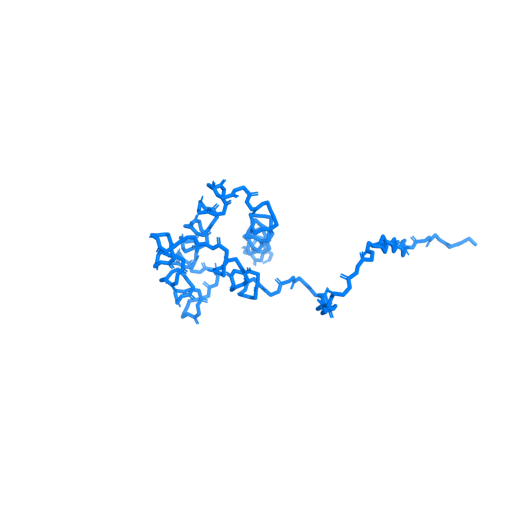
ATOM 728 N N . ARG A 1 97 ? 19.864 -2.634 -8.141 1.00 52.44 97 ARG A N 1
ATOM 729 C CA . ARG A 1 97 ? 20.595 -1.434 -8.574 1.00 52.44 97 ARG A CA 1
ATOM 730 C C . ARG A 1 97 ? 22.092 -1.467 -8.238 1.00 52.44 97 ARG A C 1
ATOM 732 O O . ARG A 1 97 ? 22.829 -0.628 -8.745 1.00 52.44 97 ARG A O 1
ATOM 739 N N . ASP A 1 98 ? 22.506 -2.413 -7.396 1.00 52.22 98 ASP A N 1
ATOM 740 C CA . ASP A 1 98 ? 23.891 -2.624 -6.939 1.00 52.22 98 ASP A CA 1
ATOM 741 C C . ASP A 1 98 ? 24.538 -3.879 -7.573 1.00 52.22 98 ASP A C 1
ATOM 743 O O . ASP A 1 98 ? 25.676 -4.219 -7.252 1.00 52.22 98 ASP A O 1
ATOM 747 N N . GLY A 1 99 ? 23.798 -4.589 -8.437 1.00 45.59 99 GLY A N 1
ATOM 748 C CA . GLY A 1 99 ? 24.217 -5.819 -9.122 1.00 45.59 99 GLY A CA 1
ATOM 749 C C . GLY A 1 99 ? 24.622 -5.615 -10.574 1.00 45.59 99 GLY A C 1
ATOM 750 O O . GLY A 1 99 ? 24.073 -4.697 -11.222 1.00 45.59 99 GLY A O 1
#

Sequence (99 aa):
MTFHHGDNITQIGNHNSVTKYHGVPDLHAVIAAFRERVPAPDRESVDSSLAVLREHDLADEPARQALRTIAGVAAMLGDTPVIDAIRSATEALGRLRDG

Mean predicted aligned error: 12.0 Å

Solvent-accessible surface area (backbone atoms only — not comparable to full-atom values): 6192 Å² total; per-residue (Å²): 142,83,87,88,81,85,85,79,81,79,84,78,88,76,91,82,80,86,75,78,71,81,60,84,68,56,63,66,60,54,52,55,60,45,54,76,74,43,57,75,88,57,32,59,62,44,51,53,25,52,51,40,49,72,77,36,57,75,88,37,68,69,18,46,51,26,51,50,53,44,37,51,53,25,59,77,72,64,38,59,71,58,38,50,52,52,49,53,54,53,51,54,54,54,53,64,75,78,104

Radius of gyration: 16.13 Å; Cα contacts (8 Å, |Δi|>4): 59; chains: 1; bounding box: 37×48×27 Å

Nearest PDB structures (foldseek):
  3g7c-assembly1_A  TM=4.795E-01  e=5.584E+00  Homo sapiens

Organism: NCBI:txid1816

pLDDT: mean 70.94, std 19.1, range [32.53, 89.44]

Foldseek 3Di:
DDDDDDPDDPDDDDDDDPPVPPDLRPLLVLLVVVLVVQDPVLNVLSVVLSVQPVVDPCLDPSNLVSLVSSLVSCVVVVPVVNVVSSVVVVVVSVVVVVD